Protein AF-A0A7C0UI24-F1 (afdb_monomer_lite)

Secondary structure (DSSP, 8-state):
--HHHHHHHHHHHHHHHHTT-EEEEETTEEEEEETTEEEEEEEEETTTTEEEEEE-TT--S-HHHHHHHHHHHHHHHSTT-EEEEEE--

pLDDT: mean 92.53, std 10.31, range [43.78, 98.38]

Radius of gyration: 12.18 Å; chains: 1; bounding box: 27×28×35 Å

Structure (mmCIF, N/CA/C/O backbone):
data_AF-A0A7C0UI24-F1
#
_entry.id   AF-A0A7C0UI24-F1
#
loop_
_atom_site.group_PDB
_atom_site.id
_atom_site.type_symbol
_atom_site.label_atom_id
_atom_site.label_alt_id
_atom_site.label_comp_id
_atom_site.label_asym_id
_atom_site.label_entity_id
_atom_site.label_seq_id
_atom_site.pdbx_PDB_ins_code
_atom_site.Cartn_x
_atom_site.Cartn_y
_atom_site.Cartn_z
_atom_site.occupancy
_atom_site.B_iso_or_equiv
_atom_site.auth_seq_id
_atom_site.auth_comp_id
_atom_site.auth_asym_id
_atom_site.auth_atom_id
_atom_site.pdbx_PDB_model_num
ATOM 1 N N . MET A 1 1 ? 8.334 -4.186 -21.346 1.00 49.31 1 MET A N 1
ATOM 2 C CA . MET A 1 1 ? 8.607 -3.200 -20.269 1.00 49.31 1 MET A CA 1
ATOM 3 C C . MET A 1 1 ? 7.319 -2.646 -19.642 1.00 49.31 1 MET A C 1
ATOM 5 O O . MET A 1 1 ? 7.297 -2.490 -18.432 1.00 49.31 1 MET A O 1
ATOM 9 N N . TRP A 1 2 ? 6.235 -2.431 -20.406 1.00 43.78 2 TRP A N 1
ATOM 10 C CA . TRP A 1 2 ? 4.940 -1.954 -19.879 1.00 43.78 2 TRP A CA 1
ATOM 11 C C . TRP A 1 2 ? 4.074 -3.040 -19.205 1.00 43.78 2 TRP A C 1
ATOM 13 O O . TRP A 1 2 ? 3.492 -2.786 -18.155 1.00 43.78 2 TRP A O 1
ATOM 23 N N . GLU A 1 3 ? 4.037 -4.267 -19.734 1.00 47.44 3 GLU A N 1
ATOM 24 C CA . GLU A 1 3 ? 3.245 -5.376 -19.157 1.00 47.44 3 GLU A CA 1
ATOM 25 C C . GLU A 1 3 ? 3.733 -5.794 -17.759 1.00 47.44 3 GLU A C 1
ATOM 27 O O . GLU A 1 3 ? 2.930 -5.951 -16.841 1.00 47.44 3 GLU A O 1
ATOM 32 N N . ALA A 1 4 ? 5.055 -5.825 -17.556 1.00 55.78 4 ALA A N 1
ATOM 33 C CA . ALA A 1 4 ? 5.677 -6.106 -16.259 1.00 55.78 4 ALA A CA 1
ATOM 34 C C . ALA A 1 4 ? 5.322 -5.074 -15.168 1.00 55.78 4 ALA A C 1
ATOM 36 O O . ALA A 1 4 ? 5.489 -5.348 -13.983 1.00 55.78 4 ALA A O 1
ATOM 37 N N . ASN A 1 5 ? 4.845 -3.881 -15.541 1.00 80.75 5 ASN A N 1
ATOM 38 C CA . ASN A 1 5 ? 4.403 -2.866 -14.584 1.00 80.75 5 ASN A CA 1
ATOM 39 C C . ASN A 1 5 ? 2.978 -3.161 -14.084 1.00 80.75 5 ASN A C 1
ATOM 41 O O . ASN A 1 5 ? 2.708 -3.053 -12.890 1.00 80.75 5 ASN A O 1
ATOM 45 N N . LEU A 1 6 ? 2.069 -3.590 -14.969 1.00 88.12 6 LEU A N 1
ATOM 46 C CA . LEU A 1 6 ? 0.710 -3.958 -14.563 1.00 88.12 6 LEU A CA 1
ATOM 47 C C . LEU A 1 6 ? 0.704 -5.199 -13.664 1.00 88.12 6 LEU A C 1
ATOM 49 O O . LEU A 1 6 ? 0.044 -5.180 -12.631 1.00 88.12 6 LEU A O 1
ATOM 53 N N . GLU A 1 7 ? 1.457 -6.239 -14.021 1.00 91.12 7 GLU A N 1
ATOM 54 C CA . GLU A 1 7 ? 1.534 -7.472 -13.228 1.00 91.12 7 GLU A CA 1
ATOM 55 C C . GLU A 1 7 ? 2.020 -7.198 -11.799 1.00 91.12 7 GLU A C 1
ATOM 57 O O . GLU A 1 7 ? 1.374 -7.599 -10.834 1.00 91.12 7 GLU A O 1
ATOM 62 N N . LYS A 1 8 ? 3.099 -6.420 -11.647 1.00 92.56 8 LYS A N 1
ATOM 63 C CA . LYS A 1 8 ? 3.622 -6.021 -10.332 1.00 92.56 8 LYS A CA 1
ATOM 64 C C . LYS A 1 8 ? 2.618 -5.211 -9.511 1.00 92.56 8 LYS A C 1
ATOM 66 O O . LYS A 1 8 ? 2.482 -5.427 -8.309 1.00 92.56 8 LYS A O 1
ATOM 71 N N . ARG A 1 9 ? 1.892 -4.293 -10.155 1.00 93.94 9 ARG A N 1
ATOM 72 C CA . ARG A 1 9 ? 0.830 -3.498 -9.517 1.00 93.94 9 ARG A CA 1
ATOM 73 C C . ARG A 1 9 ? -0.337 -4.369 -9.050 1.00 93.94 9 ARG A C 1
ATOM 75 O O . ARG A 1 9 ? -0.806 -4.227 -7.923 1.00 93.94 9 ARG A O 1
ATOM 82 N N . LEU A 1 10 ? -0.761 -5.323 -9.874 1.00 95.00 10 LEU A N 1
ATOM 83 C CA . LEU A 1 10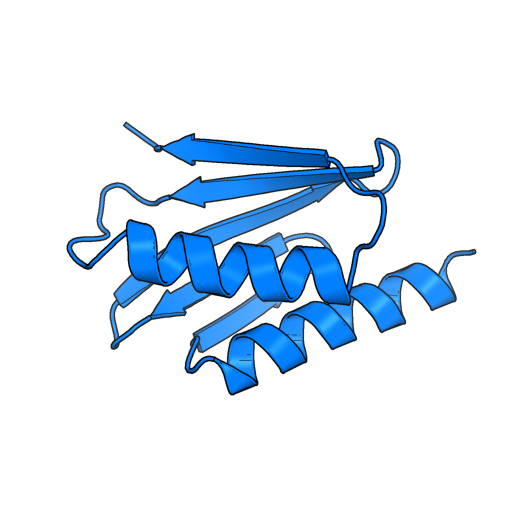 ? -1.771 -6.302 -9.480 1.00 95.00 10 LEU A CA 1
ATOM 84 C C . LEU A 1 10 ? -1.273 -7.187 -8.331 1.00 95.00 10 LEU A C 1
ATOM 86 O O . LEU A 1 10 ? -2.018 -7.397 -7.380 1.00 95.00 10 LEU A O 1
ATOM 90 N N . GLY A 1 11 ? -0.012 -7.626 -8.361 1.00 95.94 11 GLY A N 1
ATOM 91 C CA . GLY A 1 11 ? 0.622 -8.358 -7.261 1.00 95.94 11 GLY A CA 1
ATOM 92 C C . GLY A 1 11 ? 0.574 -7.587 -5.939 1.00 95.94 11 GLY A C 1
ATOM 93 O O . GLY A 1 11 ? 0.135 -8.133 -4.927 1.00 95.94 11 GLY A O 1
ATOM 94 N N . LEU A 1 12 ? 0.902 -6.290 -5.96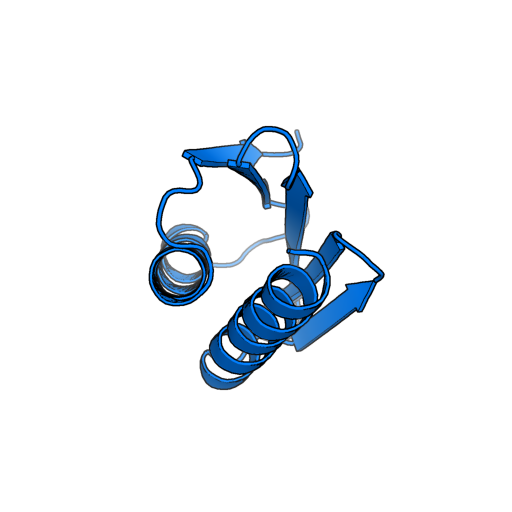7 1.00 96.88 12 LEU A N 1
ATOM 95 C CA . LEU A 1 12 ? 0.768 -5.413 -4.802 1.00 96.88 12 LEU A CA 1
ATOM 96 C C . LEU A 1 12 ? -0.687 -5.350 -4.316 1.00 96.88 12 LEU A C 1
ATOM 98 O O . LEU A 1 12 ? -0.942 -5.518 -3.125 1.00 96.88 12 LEU A O 1
ATOM 102 N N . MET A 1 13 ? -1.645 -5.143 -5.227 1.00 97.62 13 MET A N 1
ATOM 1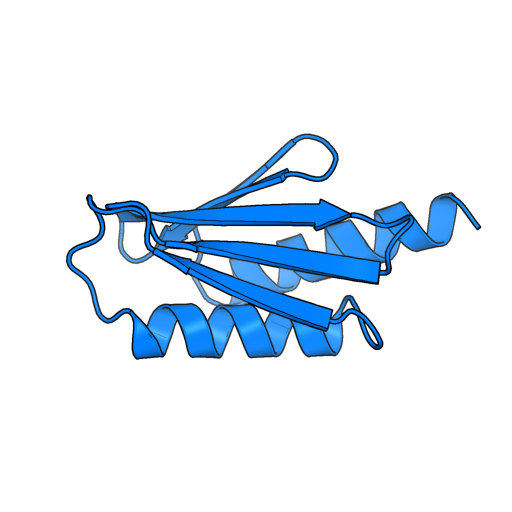03 C CA . MET A 1 13 ? -3.072 -5.105 -4.890 1.00 97.62 13 MET A CA 1
ATOM 104 C C . MET A 1 13 ? -3.527 -6.392 -4.192 1.00 97.62 13 MET A C 1
ATOM 106 O O . MET A 1 13 ? -4.247 -6.320 -3.197 1.00 97.62 13 MET A O 1
ATOM 110 N N . TYR A 1 14 ? -3.144 -7.557 -4.719 1.00 98.06 14 TYR A N 1
ATOM 111 C CA . TYR A 1 14 ? -3.536 -8.846 -4.155 1.00 98.06 14 TYR A CA 1
ATOM 112 C C . TYR A 1 14 ? -2.886 -9.088 -2.796 1.00 98.06 14 TYR A C 1
ATOM 114 O O . TYR A 1 14 ? -3.607 -9.404 -1.855 1.00 98.06 14 TYR A O 1
ATOM 122 N N . CYS A 1 15 ? -1.585 -8.818 -2.651 1.00 98.38 15 CYS A N 1
ATOM 123 C CA . CYS A 1 15 ? -0.909 -8.921 -1.357 1.00 98.38 15 CYS A CA 1
ATOM 124 C C . CYS A 1 15 ? -1.582 -8.042 -0.295 1.00 98.38 15 CYS A C 1
ATOM 126 O O . CYS A 1 15 ? -1.843 -8.492 0.816 1.00 98.38 15 CYS A O 1
ATOM 128 N N . LEU A 1 16 ? -1.929 -6.795 -0.633 1.00 98.38 16 LEU A N 1
ATOM 129 C CA . LEU A 1 16 ? -2.613 -5.899 0.302 1.00 98.38 16 LEU A CA 1
ATOM 130 C C . LEU A 1 16 ? -3.995 -6.444 0.702 1.00 98.38 16 LEU A C 1
ATOM 132 O O . LEU A 1 16 ? -4.347 -6.413 1.879 1.00 98.38 16 LEU A O 1
ATOM 136 N N . LYS A 1 17 ? -4.761 -7.004 -0.242 1.00 98.06 17 LYS A N 1
ATOM 137 C CA . LYS A 1 17 ? -6.050 -7.647 0.065 1.00 98.06 17 LYS A CA 1
ATOM 138 C C . LYS A 1 17 ? -5.896 -8.866 0.978 1.00 98.06 17 LYS A C 1
ATOM 140 O O . LYS A 1 17 ? -6.701 -9.033 1.885 1.00 98.06 17 LYS A O 1
ATOM 145 N N . GLU A 1 18 ? -4.860 -9.679 0.778 1.00 98.25 18 GLU A N 1
ATOM 146 C CA . GLU A 1 18 ? -4.534 -10.823 1.649 1.00 98.25 18 GLU A CA 1
ATOM 147 C C . GLU A 1 18 ? -4.136 -10.401 3.072 1.00 98.25 18 GLU A C 1
ATOM 149 O O . GLU A 1 18 ? -4.201 -11.204 3.998 1.00 98.25 18 GLU A O 1
ATOM 154 N N . LYS A 1 19 ? -3.734 -9.139 3.264 1.00 97.50 19 LYS A N 1
ATOM 155 C CA . LYS A 1 19 ? -3.393 -8.541 4.566 1.00 97.50 19 LYS A CA 1
ATOM 156 C C . LYS A 1 19 ? -4.570 -7.800 5.219 1.00 97.50 19 LYS A C 1
ATOM 158 O O . LYS A 1 19 ? -4.341 -6.975 6.106 1.00 97.50 19 LYS A O 1
ATOM 163 N N . ASP A 1 20 ? -5.795 -8.093 4.779 1.00 97.19 20 ASP A N 1
ATOM 164 C CA . ASP A 1 20 ? -7.068 -7.524 5.246 1.00 97.19 20 ASP A CA 1
ATOM 165 C C . ASP A 1 20 ? -7.283 -6.037 4.919 1.00 97.19 20 ASP A C 1
ATOM 167 O O . ASP A 1 20 ? -8.132 -5.369 5.519 1.00 97.19 20 ASP A O 1
ATOM 171 N N . PHE A 1 21 ? -6.557 -5.491 3.937 1.00 98.12 21 PHE A N 1
ATOM 172 C CA . PHE A 1 21 ? -6.865 -4.152 3.444 1.00 98.12 21 PHE A CA 1
ATOM 173 C C . PHE A 1 21 ? -8.068 -4.170 2.499 1.00 98.12 21 PHE A C 1
ATOM 175 O O . PHE A 1 21 ? -8.148 -4.943 1.541 1.00 98.12 21 PHE A O 1
ATOM 182 N N . TYR A 1 22 ? -8.961 -3.201 2.684 1.00 97.38 22 TYR A N 1
ATOM 183 C CA . TYR A 1 22 ? -9.756 -2.692 1.577 1.00 97.38 22 TYR A CA 1
ATOM 184 C C . TYR A 1 22 ? -8.817 -1.967 0.607 1.00 97.38 22 TYR A C 1
ATOM 186 O O . TYR A 1 22 ? -8.098 -1.054 1.012 1.00 97.38 22 TYR A O 1
ATOM 194 N N . VAL A 1 23 ? -8.839 -2.354 -0.670 1.00 97.94 23 VAL A N 1
ATOM 195 C CA . VAL A 1 23 ? -7.957 -1.790 -1.699 1.00 97.94 23 VAL A CA 1
ATOM 196 C C . VAL A 1 23 ? -8.773 -1.339 -2.899 1.00 97.94 23 VAL A C 1
ATOM 198 O O . VAL A 1 23 ? -9.445 -2.152 -3.541 1.00 97.94 23 VAL A O 1
ATOM 201 N N . ARG A 1 24 ? -8.647 -0.059 -3.258 1.00 97.25 24 ARG A N 1
ATOM 202 C CA . ARG A 1 24 ? -9.116 0.474 -4.541 1.00 97.25 24 ARG A CA 1
ATOM 203 C C . ARG A 1 24 ? -7.928 1.000 -5.338 1.00 97.25 24 ARG A C 1
ATOM 205 O O . ARG A 1 24 ? -7.323 1.993 -4.950 1.00 97.25 24 ARG A O 1
ATOM 212 N N . MET A 1 25 ? -7.620 0.333 -6.447 1.00 95.38 25 MET A N 1
ATOM 213 C CA . MET A 1 25 ? -6.563 0.732 -7.378 1.00 95.38 25 MET A CA 1
ATOM 214 C C . MET A 1 25 ? -7.140 1.629 -8.479 1.00 95.38 25 MET A C 1
ATOM 216 O O . MET A 1 25 ? -8.156 1.287 -9.088 1.00 95.38 25 MET A O 1
ATOM 220 N N . HIS A 1 26 ? -6.476 2.747 -8.760 1.00 90.56 26 HIS A N 1
ATOM 221 C CA . HIS A 1 26 ? -6.765 3.622 -9.890 1.00 90.56 26 HIS A CA 1
ATOM 222 C C . HIS A 1 26 ? -5.446 4.025 -10.559 1.00 90.56 26 HIS A C 1
ATOM 224 O O . HIS A 1 26 ? -4.680 4.816 -10.024 1.00 90.56 26 HIS A O 1
ATOM 230 N N . ALA A 1 27 ? -5.147 3.435 -11.720 1.00 89.31 27 ALA A N 1
ATOM 231 C CA . ALA A 1 27 ? -3.849 3.584 -12.381 1.00 89.31 27 ALA A CA 1
ATOM 232 C C . ALA A 1 27 ? -2.663 3.299 -11.425 1.00 89.31 27 ALA A C 1
ATOM 234 O O . ALA A 1 27 ? -2.468 2.147 -11.032 1.00 89.31 27 ALA A O 1
ATOM 235 N N . TYR A 1 28 ? -1.867 4.308 -11.073 1.00 91.88 28 TYR A N 1
ATOM 236 C CA . TYR A 1 28 ? -0.680 4.186 -10.213 1.00 91.88 28 TYR A CA 1
ATOM 237 C C . TYR A 1 28 ? -0.948 4.538 -8.743 1.00 91.88 28 TYR A C 1
ATOM 239 O O . TYR A 1 28 ? -0.012 4.653 -7.952 1.00 91.88 28 TYR A O 1
ATOM 247 N N . GLU A 1 29 ? -2.221 4.687 -8.384 1.00 95.19 29 GLU A N 1
ATOM 248 C CA . GLU A 1 29 ? -2.676 5.139 -7.076 1.00 95.19 29 GLU A CA 1
ATOM 249 C C . GLU A 1 29 ? -3.493 4.043 -6.387 1.00 95.19 29 GLU A C 1
ATOM 251 O O . GLU A 1 29 ? -4.288 3.339 -7.023 1.00 95.19 29 GLU A O 1
ATOM 256 N N . TYR A 1 30 ? -3.321 3.908 -5.072 1.00 97.62 30 TYR A N 1
ATOM 257 C CA . TYR A 1 30 ? -4.069 2.958 -4.250 1.00 97.62 30 TYR A CA 1
ATOM 258 C C . TYR A 1 30 ? -4.679 3.679 -3.067 1.00 97.62 30 TYR A C 1
ATOM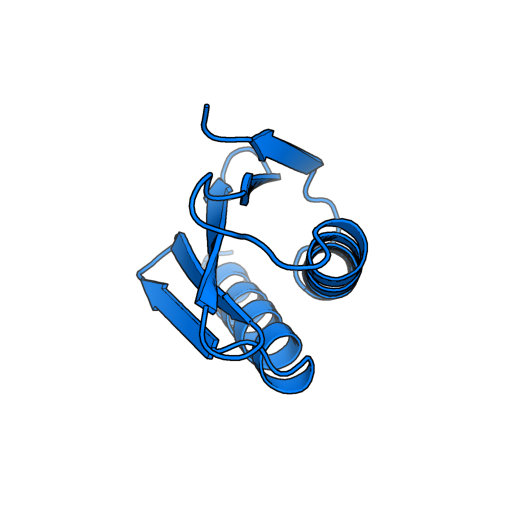 260 O O . TYR A 1 30 ? -3.975 4.323 -2.296 1.00 97.62 30 TYR A O 1
ATOM 268 N N . ILE A 1 31 ? -5.984 3.512 -2.892 1.00 97.56 31 ILE A N 1
ATOM 269 C CA . ILE A 1 31 ? -6.694 3.934 -1.691 1.00 97.56 31 ILE A CA 1
ATOM 270 C C . ILE A 1 31 ? -6.826 2.714 -0.791 1.00 97.56 31 ILE A C 1
ATOM 272 O O . ILE A 1 31 ? -7.419 1.710 -1.203 1.00 97.56 31 ILE A O 1
ATOM 276 N N . LEU A 1 32 ? -6.285 2.815 0.422 1.00 97.88 32 LEU A N 1
ATOM 277 C CA . LEU A 1 32 ? -6.282 1.737 1.401 1.00 97.88 32 LEU A CA 1
ATOM 278 C C . LEU A 1 32 ? -7.180 2.058 2.591 1.00 97.88 32 LEU A C 1
ATOM 280 O O . LEU A 1 32 ? -7.164 3.166 3.139 1.00 97.88 32 LEU A O 1
ATOM 284 N N . GLY A 1 33 ? -7.943 1.052 3.003 1.00 97.12 33 GLY A N 1
ATOM 285 C CA . GLY A 1 33 ? -8.627 1.035 4.285 1.00 97.12 33 GLY A CA 1
ATOM 286 C C . GLY A 1 33 ? -8.261 -0.204 5.089 1.00 97.12 33 GLY A C 1
ATOM 287 O O . GLY A 1 33 ? -8.076 -1.275 4.523 1.00 97.12 33 GLY A O 1
ATOM 288 N N . TYR A 1 34 ? -8.184 -0.060 6.405 1.00 96.56 34 TYR A N 1
ATOM 289 C CA . TYR A 1 34 ? -7.861 -1.130 7.340 1.00 96.56 34 TYR A CA 1
ATOM 290 C C . TYR A 1 34 ? -8.803 -1.066 8.542 1.00 96.56 34 TYR A C 1
ATOM 292 O O . TYR A 1 34 ? -9.088 0.023 9.050 1.00 96.56 34 TYR A O 1
ATOM 300 N N . ASN A 1 35 ? -9.341 -2.215 8.964 1.00 93.31 35 ASN A N 1
ATOM 301 C CA . ASN A 1 35 ? -10.328 -2.317 10.050 1.00 93.31 35 ASN A CA 1
ATOM 302 C C . ASN A 1 35 ? -11.494 -1.314 9.916 1.00 93.31 35 ASN A C 1
ATOM 304 O O . ASN A 1 35 ? -11.872 -0.624 10.864 1.00 93.31 35 ASN A O 1
ATOM 308 N N . GLY A 1 36 ? -12.042 -1.198 8.701 1.00 90.62 36 GLY A N 1
ATOM 309 C CA . GLY A 1 36 ? -13.193 -0.338 8.398 1.00 90.62 36 GLY A CA 1
ATOM 310 C C . GLY A 1 36 ? -12.891 1.164 8.325 1.00 90.62 36 GLY A C 1
ATOM 311 O O . GLY A 1 36 ? -13.823 1.964 8.268 1.00 90.62 36 GLY A O 1
ATOM 312 N N . ARG A 1 37 ? -11.616 1.575 8.322 1.00 93.06 37 ARG A N 1
ATOM 313 C CA . ARG A 1 37 ? -11.203 2.986 8.265 1.00 93.06 37 ARG A CA 1
ATOM 314 C C . ARG A 1 37 ? -10.274 3.224 7.090 1.00 93.06 37 ARG A C 1
ATOM 316 O O . ARG A 1 37 ? -9.351 2.445 6.886 1.00 93.06 37 ARG A O 1
ATOM 323 N N . LEU A 1 38 ? -10.464 4.319 6.357 1.00 94.75 38 LEU A N 1
ATOM 324 C CA . LEU A 1 38 ? -9.453 4.780 5.403 1.00 94.75 38 LEU A CA 1
ATOM 325 C C . LEU A 1 38 ? -8.172 5.127 6.165 1.00 94.75 38 LEU A C 1
ATOM 327 O O . LEU A 1 38 ? -8.230 5.829 7.175 1.00 94.75 38 LEU A O 1
ATOM 331 N N . CYS A 1 39 ? -7.040 4.609 5.697 1.00 95.25 39 CYS A N 1
ATOM 332 C CA . CYS A 1 39 ? -5.770 4.720 6.408 1.00 95.25 39 CYS A CA 1
ATOM 333 C C . CYS A 1 39 ? -4.671 5.378 5.577 1.00 95.25 39 CYS A C 1
ATOM 335 O O . CYS A 1 39 ? -3.865 6.137 6.117 1.00 95.25 39 CYS A O 1
ATOM 337 N N . THR A 1 40 ? -4.613 5.095 4.274 1.00 96.31 40 THR A N 1
ATOM 338 C CA . THR A 1 40 ? -3.423 5.415 3.480 1.00 96.31 40 THR A CA 1
ATOM 339 C C . THR A 1 40 ? -3.755 5.616 2.007 1.00 96.31 40 THR A C 1
ATOM 341 O O . THR A 1 40 ? -4.658 4.970 1.472 1.00 96.31 40 THR A O 1
ATOM 344 N N . LEU A 1 41 ? -2.980 6.470 1.342 1.00 97.19 41 LEU A N 1
ATOM 345 C CA . LEU A 1 41 ? -2.866 6.514 -0.114 1.00 97.19 41 LEU A CA 1
ATOM 346 C C . LEU A 1 41 ? -1.466 6.049 -0.525 1.00 97.19 41 LEU A C 1
ATOM 348 O O . LEU A 1 41 ? -0.483 6.483 0.073 1.00 97.19 41 LEU A O 1
ATOM 352 N N . LEU A 1 42 ? -1.366 5.192 -1.539 1.00 97.12 42 LEU A N 1
ATOM 353 C CA . LEU A 1 42 ? -0.088 4.844 -2.164 1.00 97.12 42 LEU A CA 1
ATOM 354 C C . LEU A 1 42 ? 0.004 5.478 -3.545 1.00 97.12 42 LEU A C 1
ATOM 356 O O . LEU A 1 42 ? -0.948 5.377 -4.318 1.00 97.12 42 LEU A O 1
ATOM 360 N N . PHE A 1 43 ? 1.161 6.045 -3.866 1.00 96.50 43 PHE A N 1
ATOM 361 C CA . PHE A 1 43 ? 1.489 6.569 -5.190 1.00 96.50 43 PHE A CA 1
ATOM 362 C C . PHE A 1 43 ? 2.739 5.872 -5.708 1.00 96.50 43 PHE A C 1
ATOM 364 O O . PHE A 1 43 ? 3.742 5.815 -5.002 1.00 96.50 43 PHE A O 1
ATOM 371 N N . ILE A 1 44 ? 2.679 5.340 -6.927 1.00 95.06 44 ILE A N 1
ATOM 372 C CA . ILE A 1 44 ? 3.811 4.665 -7.566 1.00 95.06 44 IL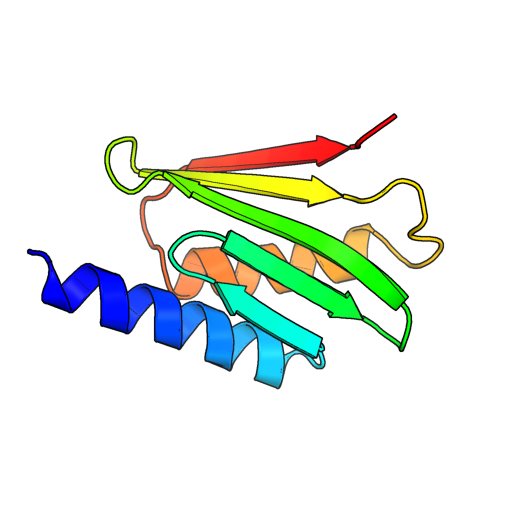E A CA 1
ATOM 373 C C . ILE A 1 44 ? 4.335 5.533 -8.711 1.00 95.06 44 ILE A C 1
ATOM 375 O O . ILE A 1 44 ? 3.670 5.676 -9.736 1.00 95.06 44 ILE A O 1
ATOM 379 N N . ASP A 1 45 ? 5.560 6.040 -8.582 1.00 93.00 45 ASP A N 1
ATOM 380 C CA . ASP A 1 45 ? 6.299 6.650 -9.688 1.00 93.00 45 ASP A CA 1
ATOM 381 C C . ASP A 1 45 ? 7.208 5.588 -10.324 1.00 93.00 45 ASP A C 1
ATOM 383 O O . ASP A 1 45 ? 8.316 5.304 -9.866 1.00 93.00 45 ASP A O 1
ATOM 387 N N . SER A 1 46 ? 6.730 4.966 -11.403 1.00 88.38 46 SER A N 1
ATOM 388 C CA . SER A 1 46 ? 7.490 3.923 -12.098 1.00 88.38 46 SER A CA 1
ATOM 389 C C . SER A 1 46 ? 8.680 4.441 -12.903 1.00 88.38 46 SER A C 1
ATOM 391 O O . SER A 1 46 ? 9.510 3.635 -13.312 1.00 88.38 46 SER A O 1
ATOM 393 N N . LEU A 1 47 ? 8.755 5.748 -13.174 1.00 89.88 47 LEU A N 1
ATOM 394 C CA . LEU A 1 47 ? 9.900 6.336 -13.874 1.00 89.88 47 LEU A CA 1
ATOM 395 C C . LEU A 1 47 ? 11.064 6.549 -12.906 1.00 89.88 47 LEU A C 1
ATOM 397 O O . LEU A 1 47 ? 12.217 6.356 -13.286 1.00 89.88 47 LEU A O 1
ATOM 401 N N . LYS A 1 4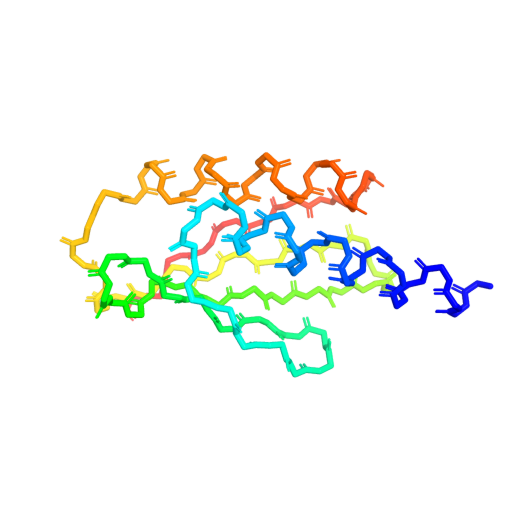8 ? 10.755 6.907 -11.656 1.00 92.25 48 LYS A N 1
ATOM 402 C CA . LYS A 1 48 ? 11.746 7.101 -10.589 1.00 92.25 48 LYS A CA 1
ATOM 403 C C . LYS A 1 48 ? 11.990 5.870 -9.727 1.00 92.25 48 LYS A C 1
ATOM 405 O O . LYS A 1 48 ? 12.915 5.892 -8.925 1.00 92.25 48 LYS A O 1
ATOM 410 N N . TYR A 1 49 ? 11.201 4.811 -9.908 1.00 92.81 49 TYR A N 1
ATOM 411 C CA . TYR A 1 49 ? 11.214 3.635 -9.038 1.00 92.81 49 TYR A CA 1
ATOM 412 C C . TYR A 1 49 ? 10.969 4.022 -7.574 1.00 92.81 49 TYR A C 1
ATOM 414 O O . TYR A 1 49 ? 11.701 3.608 -6.685 1.00 92.81 49 TYR A O 1
ATOM 422 N N . GLU A 1 50 ? 9.935 4.823 -7.326 1.00 95.56 50 GLU A N 1
ATOM 423 C CA . GLU A 1 50 ? 9.592 5.317 -5.990 1.00 95.56 50 GLU A CA 1
ATOM 424 C C . GLU A 1 50 ? 8.136 4.989 -5.646 1.00 95.56 50 GLU A C 1
ATOM 426 O O . GLU A 1 50 ? 7.248 5.042 -6.503 1.00 95.56 50 GLU A O 1
ATOM 431 N N . VAL A 1 51 ? 7.890 4.637 -4.384 1.00 97.00 51 VAL A N 1
ATOM 432 C CA . VAL A 1 51 ? 6.550 4.508 -3.812 1.00 97.00 51 VAL A CA 1
ATOM 433 C C . VAL A 1 51 ? 6.402 5.479 -2.652 1.00 97.00 51 VAL A C 1
ATOM 435 O O . VAL A 1 51 ? 7.120 5.383 -1.657 1.00 97.00 51 VAL A O 1
ATOM 438 N N . THR A 1 52 ? 5.426 6.374 -2.739 1.00 97.81 52 THR A N 1
ATOM 439 C CA . THR A 1 52 ? 5.056 7.252 -1.628 1.00 97.81 52 THR A CA 1
ATOM 440 C C . THR A 1 52 ? 3.861 6.667 -0.882 1.00 97.81 52 THR A C 1
ATOM 442 O O . THR A 1 52 ? 2.810 6.412 -1.470 1.00 97.81 52 THR A O 1
ATOM 445 N N . VAL A 1 53 ? 4.010 6.489 0.428 1.00 97.94 53 VAL A N 1
ATOM 446 C CA . VAL A 1 53 ? 2.982 6.045 1.371 1.00 97.94 53 VAL A CA 1
ATOM 447 C C . VAL A 1 53 ? 2.490 7.264 2.152 1.00 97.94 53 VAL A C 1
ATOM 449 O O . VAL A 1 53 ? 3.195 7.775 3.020 1.00 97.94 53 VAL A O 1
ATOM 452 N N . LEU A 1 54 ? 1.286 7.746 1.848 1.00 97.56 54 LEU A N 1
ATOM 453 C CA . LEU A 1 54 ? 0.661 8.884 2.525 1.00 97.56 54 LEU A CA 1
ATOM 454 C C . LEU A 1 54 ? -0.326 8.405 3.589 1.00 97.56 54 LEU A C 1
ATOM 456 O O . LEU A 1 54 ? -1.432 7.974 3.263 1.00 97.56 54 LEU A O 1
ATOM 460 N N . ILE A 1 55 ? 0.059 8.507 4.859 1.00 96.81 55 ILE A N 1
ATOM 461 C CA . ILE A 1 55 ? -0.807 8.215 6.005 1.00 96.81 55 ILE A CA 1
ATOM 462 C C . ILE A 1 55 ? -1.805 9.360 6.182 1.00 96.81 55 ILE A C 1
ATOM 464 O O . ILE A 1 55 ? -1.419 10.532 6.239 1.00 96.81 55 ILE A O 1
ATOM 468 N N . LEU A 1 56 ? -3.091 9.013 6.246 1.00 95.06 56 LEU A N 1
ATOM 469 C CA . LEU A 1 56 ? -4.178 9.979 6.370 1.00 95.06 56 LEU A CA 1
ATOM 470 C C . LEU A 1 56 ? -4.336 10.442 7.830 1.00 95.06 56 LEU A C 1
ATOM 472 O O . LEU A 1 56 ? -4.365 9.595 8.721 1.00 95.06 56 LEU A O 1
ATOM 476 N N . PRO A 1 57 ? -4.569 11.743 8.095 1.00 90.88 57 PRO A N 1
ATOM 477 C CA . PRO A 1 57 ? -4.746 12.267 9.456 1.00 90.88 57 PRO A CA 1
ATOM 478 C C . PRO A 1 57 ? -6.009 11.731 10.141 1.00 90.88 57 PRO A C 1
ATOM 480 O O . PRO A 1 57 ? -6.133 11.738 11.363 1.00 90.88 57 PRO A O 1
ATOM 483 N N . SER A 1 58 ? -6.981 11.268 9.350 1.00 87.31 58 SER A N 1
ATOM 484 C CA . SER A 1 58 ? -8.207 10.644 9.848 1.00 87.31 58 SER A CA 1
ATOM 485 C C . SER A 1 58 ? -7.985 9.232 10.393 1.00 87.31 58 SER A C 1
ATOM 487 O O . SER A 1 58 ? -8.875 8.692 11.060 1.00 87.31 58 SER A O 1
ATOM 489 N N . PHE A 1 59 ? -6.826 8.621 10.132 1.00 92.12 59 PHE A N 1
ATOM 490 C CA . PHE A 1 59 ? -6.522 7.289 10.618 1.00 92.12 59 PHE A CA 1
ATOM 491 C C . PHE A 1 59 ? -6.210 7.319 12.116 1.00 92.12 59 PHE A C 1
ATOM 493 O O . PHE A 1 59 ? -5.250 7.928 12.565 1.00 92.12 59 PHE A O 1
ATOM 500 N N . LYS A 1 60 ? -7.041 6.632 12.904 1.00 88.06 60 LYS A N 1
ATOM 501 C CA . LYS A 1 60 ? -6.890 6.501 14.366 1.00 88.06 60 LYS A CA 1
ATOM 502 C C . LYS A 1 60 ? -6.587 5.060 14.797 1.00 88.06 60 LYS A C 1
ATOM 504 O O . LYS A 1 60 ? -7.071 4.618 15.838 1.00 88.06 60 LYS A O 1
ATOM 509 N N . GLY A 1 61 ? -5.956 4.277 13.925 1.00 90.00 61 GLY A N 1
ATOM 510 C CA . GLY A 1 61 ? -5.550 2.895 14.205 1.00 90.00 61 GLY A CA 1
ATOM 511 C C . GLY A 1 61 ? -4.062 2.793 14.530 1.00 90.00 61 GLY A C 1
ATOM 512 O O . GLY A 1 61 ? -3.391 3.807 14.698 1.00 90.00 61 GLY A O 1
ATOM 513 N N . ASP A 1 62 ? -3.550 1.565 14.599 1.00 94.06 62 ASP A N 1
ATOM 514 C CA . ASP A 1 62 ? -2.116 1.322 14.753 1.00 94.06 62 ASP A CA 1
ATOM 515 C C . ASP A 1 62 ? -1.391 1.579 13.420 1.00 94.06 62 ASP A C 1
ATOM 517 O O . ASP A 1 62 ? -1.451 0.777 12.484 1.00 94.06 62 ASP A O 1
ATOM 521 N N . GLU A 1 63 ? -0.733 2.738 13.311 1.00 94.25 63 GLU A N 1
ATOM 522 C CA . GLU A 1 63 ? 0.067 3.097 12.134 1.00 94.25 63 GLU A CA 1
ATOM 523 C C . GLU A 1 63 ? 1.207 2.112 11.884 1.00 94.25 63 GLU A C 1
ATOM 525 O O . GLU A 1 63 ? 1.501 1.819 10.727 1.00 94.25 63 GLU A O 1
ATOM 530 N N . ASN A 1 64 ? 1.848 1.596 12.934 1.00 95.44 64 ASN A N 1
ATOM 531 C CA . ASN A 1 64 ? 3.009 0.724 12.780 1.00 95.44 64 ASN A CA 1
ATOM 532 C C . ASN A 1 64 ? 2.596 -0.618 12.182 1.00 95.44 64 ASN A C 1
ATOM 534 O O . ASN A 1 64 ? 3.283 -1.133 11.300 1.00 95.44 64 ASN A O 1
ATOM 538 N N . GLU A 1 65 ? 1.454 -1.156 12.617 1.00 95.94 65 GLU A N 1
ATOM 539 C CA . GLU A 1 65 ? 0.879 -2.366 12.032 1.00 95.94 65 GLU A CA 1
ATOM 540 C C . GLU A 1 65 ? 0.574 -2.165 10.540 1.00 95.94 65 GLU A C 1
ATOM 542 O O . GLU A 1 65 ? 0.994 -2.964 9.698 1.00 95.94 65 GLU A O 1
ATOM 547 N N . VAL A 1 66 ? -0.119 -1.072 10.203 1.00 96.44 66 VAL A N 1
ATOM 548 C CA . VAL A 1 66 ? -0.494 -0.752 8.819 1.00 96.44 66 VAL A CA 1
ATOM 549 C C . VAL A 1 66 ? 0.736 -0.564 7.937 1.00 96.44 66 VAL A C 1
ATOM 551 O O . VAL A 1 66 ? 0.832 -1.187 6.879 1.00 96.44 66 VAL A O 1
ATOM 554 N N . ILE A 1 67 ? 1.690 0.259 8.375 1.00 97.44 67 ILE A N 1
ATOM 555 C CA . ILE A 1 67 ? 2.927 0.532 7.641 1.00 97.44 67 ILE A CA 1
ATOM 556 C C . ILE A 1 67 ? 3.705 -0.766 7.432 1.00 97.44 67 ILE A C 1
ATOM 558 O O . ILE A 1 67 ? 4.078 -1.062 6.302 1.00 97.44 67 ILE A O 1
ATOM 562 N N . SER A 1 68 ? 3.891 -1.575 8.477 1.00 98.12 68 SER A N 1
ATOM 563 C CA . SER A 1 68 ? 4.613 -2.849 8.389 1.00 98.12 68 SER A CA 1
ATOM 564 C C . SER A 1 68 ? 4.014 -3.782 7.328 1.00 98.12 68 SER A C 1
ATOM 566 O O . SER A 1 68 ? 4.731 -4.296 6.467 1.00 98.12 68 SER A O 1
ATOM 568 N N . LYS A 1 69 ? 2.683 -3.942 7.314 1.00 98.19 69 LYS A N 1
ATOM 569 C CA . LYS A 1 69 ? 1.996 -4.770 6.310 1.00 98.19 69 LYS A CA 1
ATOM 570 C C . LYS A 1 69 ? 2.127 -4.213 4.889 1.00 98.19 69 LYS A C 1
ATOM 572 O O . LYS A 1 69 ? 2.302 -4.988 3.949 1.00 98.19 69 LYS A O 1
ATOM 577 N N . ILE A 1 70 ? 2.043 -2.892 4.724 1.00 98.00 70 ILE A N 1
ATOM 578 C CA . ILE A 1 70 ? 2.209 -2.231 3.421 1.00 98.00 70 ILE A CA 1
ATOM 579 C C . ILE A 1 70 ? 3.633 -2.436 2.894 1.00 98.00 70 ILE A C 1
ATOM 581 O O . ILE A 1 70 ? 3.796 -2.801 1.729 1.00 98.00 70 ILE A O 1
ATOM 585 N N . LEU A 1 71 ? 4.649 -2.246 3.741 1.00 97.81 71 LEU A N 1
ATOM 586 C CA . LEU A 1 71 ? 6.057 -2.417 3.374 1.00 97.81 71 LEU A CA 1
ATOM 587 C C . LEU A 1 71 ? 6.349 -3.849 2.909 1.00 97.81 71 LEU A C 1
ATOM 589 O O . LEU A 1 71 ? 6.904 -4.013 1.826 1.00 97.81 71 LEU A O 1
ATOM 593 N N . ASP A 1 72 ? 5.875 -4.870 3.637 1.00 97.94 72 ASP A N 1
ATOM 594 C CA . ASP A 1 72 ? 6.003 -6.285 3.235 1.00 97.94 72 ASP A CA 1
ATOM 595 C C . ASP A 1 72 ? 5.462 -6.524 1.812 1.00 97.94 72 ASP A C 1
ATOM 597 O O . ASP A 1 72 ? 6.085 -7.200 0.991 1.00 97.94 72 ASP A O 1
ATOM 601 N N . CYS A 1 73 ? 4.315 -5.928 1.475 1.00 98.06 73 CYS A N 1
ATOM 602 C CA . CYS A 1 73 ? 3.721 -6.081 0.150 1.00 98.06 73 CYS A CA 1
ATOM 603 C C . CYS A 1 73 ? 4.447 -5.298 -0.953 1.00 98.06 73 CYS A C 1
ATOM 605 O O . CYS A 1 73 ? 4.559 -5.800 -2.081 1.00 98.06 73 CYS A O 1
ATOM 607 N N . ILE A 1 74 ? 4.952 -4.096 -0.652 1.00 96.69 74 ILE A N 1
ATOM 608 C CA . ILE A 1 74 ? 5.755 -3.305 -1.595 1.00 96.69 74 ILE A CA 1
ATOM 609 C C . ILE A 1 74 ? 7.069 -4.028 -1.889 1.00 96.69 74 ILE A C 1
ATOM 611 O O . ILE A 1 74 ? 7.405 -4.205 -3.056 1.00 96.69 74 ILE A O 1
ATOM 615 N N . GLU A 1 75 ? 7.780 -4.515 -0.873 1.00 95.12 75 GLU A N 1
ATOM 616 C CA . GLU A 1 75 ? 9.058 -5.214 -1.048 1.00 95.12 75 GLU A CA 1
ATOM 617 C C . GLU A 1 75 ? 8.917 -6.483 -1.899 1.00 95.12 75 GLU A C 1
ATOM 619 O O . GLU A 1 75 ? 9.753 -6.750 -2.770 1.00 95.12 75 GLU A O 1
ATOM 624 N N . LYS A 1 76 ? 7.825 -7.236 -1.707 1.00 95.31 76 LYS A N 1
ATOM 625 C CA . LYS A 1 76 ? 7.509 -8.429 -2.507 1.00 95.31 76 LYS A CA 1
ATOM 626 C C . LYS A 1 76 ? 7.192 -8.105 -3.965 1.00 95.31 76 LYS A C 1
ATOM 628 O O . LYS A 1 76 ? 7.654 -8.806 -4.863 1.00 95.31 76 LYS A O 1
ATOM 633 N N . SER A 1 77 ? 6.402 -7.060 -4.207 1.00 95.19 77 SER A N 1
ATOM 634 C CA . SER A 1 77 ? 5.798 -6.808 -5.526 1.00 95.19 77 SER A CA 1
ATOM 635 C C . SER A 1 77 ? 6.592 -5.813 -6.379 1.00 95.19 77 SER A C 1
ATOM 637 O O . SER A 1 77 ? 6.606 -5.892 -7.607 1.00 95.19 77 SER A O 1
ATOM 639 N N . LEU A 1 78 ? 7.277 -4.872 -5.732 1.00 93.12 78 LEU A N 1
ATOM 640 C CA . LEU A 1 78 ? 7.969 -3.729 -6.329 1.00 93.12 78 LEU A CA 1
ATOM 641 C C . LEU A 1 78 ? 9.443 -3.706 -5.913 1.00 93.12 78 LEU A C 1
ATOM 643 O O . LEU A 1 78 ? 9.998 -2.671 -5.553 1.00 93.12 78 LEU A O 1
ATOM 647 N N . LYS A 1 79 ? 10.102 -4.866 -5.987 1.00 90.12 79 LYS A N 1
ATOM 648 C CA . LYS A 1 79 ? 11.524 -5.003 -5.655 1.00 90.12 79 LYS A CA 1
ATOM 649 C C . LYS A 1 79 ? 12.376 -3.951 -6.380 1.00 90.12 79 LYS A C 1
ATOM 651 O O . LYS A 1 79 ? 12.325 -3.847 -7.608 1.00 90.12 79 LYS A O 1
ATOM 656 N N . GLY A 1 80 ? 13.184 -3.228 -5.606 1.00 89.88 80 GLY A N 1
ATOM 657 C CA . GLY A 1 80 ? 14.080 -2.176 -6.093 1.00 89.88 80 GLY A CA 1
ATOM 658 C C . GLY A 1 80 ? 13.478 -0.770 -6.105 1.00 89.88 80 GLY A C 1
ATOM 659 O O . GLY A 1 80 ? 14.195 0.159 -6.460 1.00 89.88 80 GLY A O 1
ATOM 660 N N . PHE A 1 81 ? 12.209 -0.601 -5.718 1.00 94.19 81 PHE A N 1
ATOM 661 C CA . PHE A 1 81 ? 11.634 0.727 -5.518 1.00 94.19 81 PHE A CA 1
ATOM 662 C C . PHE A 1 81 ? 12.071 1.304 -4.164 1.00 94.19 81 PHE A C 1
ATOM 664 O O . PHE A 1 81 ? 12.076 0.590 -3.159 1.00 94.19 81 PHE A O 1
ATOM 671 N N . SER A 1 82 ? 12.416 2.591 -4.127 1.00 96.12 82 SER A N 1
ATOM 672 C CA . SER A 1 82 ? 12.541 3.341 -2.876 1.00 96.12 82 SER A CA 1
ATOM 673 C C . SER A 1 82 ? 11.156 3.587 -2.278 1.00 96.12 82 SER A C 1
ATOM 675 O O . SER A 1 82 ? 10.159 3.675 -2.997 1.00 96.12 82 SER A O 1
ATOM 677 N N . ILE A 1 83 ? 11.083 3.688 -0.950 1.00 97.38 83 ILE A N 1
ATOM 678 C CA . ILE A 1 83 ? 9.823 3.912 -0.240 1.00 97.38 83 ILE A CA 1
ATOM 679 C C . ILE A 1 83 ? 9.945 5.178 0.596 1.00 97.38 83 ILE A C 1
ATOM 681 O O . ILE A 1 83 ? 10.861 5.310 1.407 1.00 97.38 83 ILE A O 1
ATOM 685 N N . GLU A 1 84 ? 8.997 6.090 0.421 1.00 97.69 84 GLU A N 1
ATOM 686 C CA . GLU A 1 84 ? 8.881 7.309 1.210 1.00 97.69 84 GLU A CA 1
ATOM 687 C C . GLU A 1 84 ? 7.577 7.281 2.007 1.00 97.69 84 GLU A C 1
ATOM 689 O O . GLU A 1 84 ? 6.501 7.104 1.441 1.00 97.69 84 GLU A O 1
ATOM 694 N N . ILE A 1 85 ? 7.651 7.479 3.323 1.00 97.31 85 ILE A N 1
ATOM 695 C CA . ILE A 1 85 ? 6.468 7.536 4.188 1.00 97.31 85 ILE A CA 1
ATOM 696 C C . ILE A 1 85 ? 6.237 8.983 4.609 1.00 97.31 85 ILE A C 1
ATOM 698 O O . ILE A 1 85 ? 7.102 9.614 5.216 1.00 97.31 85 ILE A O 1
ATOM 702 N N . LYS A 1 86 ? 5.042 9.493 4.325 1.00 96.75 86 LYS A N 1
ATOM 703 C CA . LYS A 1 86 ? 4.609 10.856 4.634 1.00 96.75 86 LYS A CA 1
ATOM 704 C C . LYS A 1 86 ? 3.323 10.819 5.452 1.00 96.75 86 LYS A C 1
ATOM 706 O O . LYS A 1 86 ? 2.437 10.006 5.205 1.00 96.75 86 LYS A O 1
ATOM 711 N N . ARG A 1 87 ? 3.211 11.723 6.423 1.00 94.06 87 ARG A N 1
ATOM 712 C CA . ARG A 1 87 ? 1.989 11.939 7.208 1.00 94.06 87 ARG A CA 1
ATOM 713 C C . ARG A 1 87 ? 1.357 13.233 6.733 1.00 94.06 87 ARG A C 1
ATOM 715 O O . ARG A 1 87 ? 2.020 14.266 6.741 1.00 94.06 87 ARG A O 1
ATOM 722 N N . LEU A 1 88 ? 0.113 13.159 6.275 1.00 86.00 88 LEU A N 1
ATOM 723 C CA . LEU A 1 88 ? -0.656 14.351 5.938 1.00 86.00 88 LEU A CA 1
ATOM 724 C C . LEU A 1 88 ? -1.071 15.020 7.253 1.00 86.00 88 LEU A C 1
ATOM 726 O O . LEU A 1 88 ? -1.798 14.418 8.040 1.00 86.00 88 LEU A O 1
ATOM 730 N N . SER A 1 89 ? -0.530 16.213 7.503 1.00 73.19 89 SER A N 1
ATOM 731 C CA . SER A 1 89 ? -0.840 17.070 8.656 1.00 73.19 89 SER A CA 1
ATOM 732 C C . SER A 1 89 ? -2.116 17.869 8.448 1.00 73.19 89 SER A C 1
ATOM 734 O O . SER A 1 89 ? -2.257 18.400 7.321 1.00 73.19 89 SER A O 1
#

Sequence (89 aa):
MWEANLEKRLGLMYCLKEKDFYVRMHAYEYILGYNGRLCTLLFIDSLKYEVTVLILPSFKGDENEVISKILDCIEKSLKGFSIEIKRLS

Foldseek 3Di:
DVVLVVQLVVQLQVLLVVVVWDWDDDPQKIFTDHPNGGFWMWGADPVQLEIETEGEPRDPDPPVSVVVSSVVSCCVRSPPGHYHYHYDD